Protein AF-A0A2W4SDH0-F1 (afdb_monomer)

Nearest PDB structures (foldseek):
  1zyp-assembly2_B  TM=7.840E-01  e=1.803E-03  Salmonella enterica subsp. enterica serovar Typhimurium
  2hls-assembly1_A  TM=6.504E-01  e=5.133E-04  Aeropyrum pernix K1
  4p0f-assembly1_A  TM=5.669E-01  e=1.868E+00  Drosophila melanogaster
  4bb2-assembly1_A  TM=5.160E-01  e=5.038E+00  Homo sapiens
  2hi9-assembly1_C  TM=4.900E-01  e=6.563E+00  Homo sapiens

Structure (mmCIF, N/CA/C/O backbone):
data_AF-A0A2W4SDH0-F1
#
_entry.id   AF-A0A2W4SDH0-F1
#
loop_
_atom_site.group_PDB
_atom_site.id
_atom_site.type_symbol
_atom_site.label_atom_id
_atom_site.label_alt_id
_atom_site.label_comp_id
_atom_site.label_asym_id
_atom_site.label_entity_id
_atom_site.label_seq_id
_atom_site.pdbx_PDB_ins_code
_atom_site.Cartn_x
_atom_site.Cartn_y
_atom_site.Cartn_z
_atom_site.occupancy
_atom_site.B_iso_or_equiv
_atom_site.auth_seq_id
_atom_site.auth_comp_id
_atom_site.auth_asym_id
_atom_site.auth_atom_id
_atom_site.pdbx_PDB_model_num
ATOM 1 N N . MET A 1 1 ? -8.387 -2.471 19.269 1.00 41.38 1 MET A N 1
ATOM 2 C CA . MET A 1 1 ? -8.716 -1.849 17.970 1.00 41.38 1 MET A CA 1
ATOM 3 C C . MET A 1 1 ? -7.962 -0.537 17.870 1.00 41.38 1 MET A C 1
ATOM 5 O O . MET A 1 1 ? -8.410 0.462 18.421 1.00 41.38 1 MET A O 1
ATOM 9 N N . GLY A 1 2 ? -6.769 -0.558 17.276 1.00 54.41 2 GLY A N 1
ATOM 10 C CA . GLY A 1 2 ? -6.012 0.667 17.023 1.00 54.41 2 GLY A CA 1
ATOM 11 C C . GLY A 1 2 ? -6.678 1.415 15.877 1.00 54.41 2 GLY A C 1
ATOM 12 O O . GLY A 1 2 ? -6.418 1.108 14.720 1.00 54.41 2 GLY A O 1
ATOM 13 N N . MET A 1 3 ? -7.597 2.332 16.187 1.00 69.81 3 MET A N 1
ATOM 14 C CA . MET A 1 3 ? -8.185 3.205 15.173 1.00 69.81 3 MET A CA 1
ATOM 15 C C . MET A 1 3 ? -7.067 4.025 14.535 1.00 69.81 3 MET A C 1
ATOM 17 O O . MET A 1 3 ? -6.391 4.795 15.218 1.00 69.81 3 MET A O 1
ATOM 21 N N . ILE A 1 4 ? -6.888 3.870 13.225 1.00 82.06 4 ILE A N 1
ATOM 22 C CA . ILE A 1 4 ? -6.086 4.801 12.436 1.00 82.06 4 ILE A CA 1
ATOM 23 C C . ILE A 1 4 ? -6.718 6.178 12.622 1.00 82.06 4 ILE A C 1
ATOM 25 O O . ILE A 1 4 ? -7.919 6.345 12.394 1.00 82.06 4 ILE A O 1
ATOM 29 N N . SER A 1 5 ? -5.931 7.143 13.097 1.00 89.56 5 SER A N 1
ATOM 30 C CA . SER A 1 5 ? -6.460 8.466 13.414 1.00 89.56 5 SER A CA 1
ATOM 31 C C . SER A 1 5 ? -6.972 9.159 12.149 1.00 89.56 5 SER A C 1
ATOM 33 O O . SER A 1 5 ? -6.379 9.035 11.073 1.00 89.56 5 SER A O 1
ATOM 35 N N . GLU A 1 6 ? -8.050 9.939 12.276 1.00 91.12 6 GLU A N 1
ATOM 36 C CA . GLU A 1 6 ? -8.561 10.750 11.160 1.00 91.12 6 GLU A CA 1
ATOM 37 C C . GLU A 1 6 ? -7.483 11.671 10.587 1.00 91.12 6 GLU A C 1
ATOM 39 O O . GLU A 1 6 ? -7.425 11.883 9.380 1.00 91.12 6 GLU A O 1
ATOM 44 N N . ALA A 1 7 ? -6.592 12.182 11.442 1.00 91.75 7 ALA A N 1
ATOM 45 C CA . ALA A 1 7 ? -5.475 13.017 11.025 1.00 91.75 7 ALA A CA 1
ATOM 46 C C . ALA A 1 7 ? -4.485 12.256 10.126 1.00 91.75 7 ALA A C 1
ATOM 48 O O . ALA A 1 7 ? -4.071 12.787 9.096 1.00 91.75 7 ALA A O 1
ATOM 49 N N . ALA A 1 8 ? -4.139 11.010 10.475 1.00 92.31 8 ALA A N 1
ATOM 50 C CA . ALA A 1 8 ? -3.251 10.179 9.663 1.00 92.31 8 ALA A CA 1
ATOM 51 C C . ALA A 1 8 ? -3.884 9.845 8.305 1.00 92.31 8 ALA A C 1
ATOM 53 O O . ALA A 1 8 ? -3.224 9.939 7.272 1.00 92.31 8 ALA A O 1
ATOM 54 N N . LEU A 1 9 ? -5.183 9.537 8.283 1.00 93.12 9 LEU A N 1
ATOM 55 C CA . LEU A 1 9 ? -5.900 9.270 7.036 1.00 93.12 9 LEU A CA 1
ATOM 56 C C . LEU A 1 9 ? -6.065 10.512 6.169 1.00 93.12 9 LEU A C 1
ATOM 58 O O . LEU A 1 9 ? -5.827 10.444 4.968 1.00 93.12 9 LEU A O 1
ATOM 62 N N . ALA A 1 10 ? -6.402 11.658 6.759 1.00 93.19 10 ALA A N 1
ATOM 63 C CA . ALA A 1 10 ? -6.454 12.920 6.034 1.00 93.19 10 ALA A CA 1
ATOM 64 C C . ALA A 1 10 ? -5.088 13.265 5.420 1.00 93.19 10 ALA A C 1
ATOM 66 O O . ALA A 1 10 ? -5.022 13.681 4.264 1.00 93.19 10 ALA A O 1
ATOM 67 N N . HIS A 1 11 ? -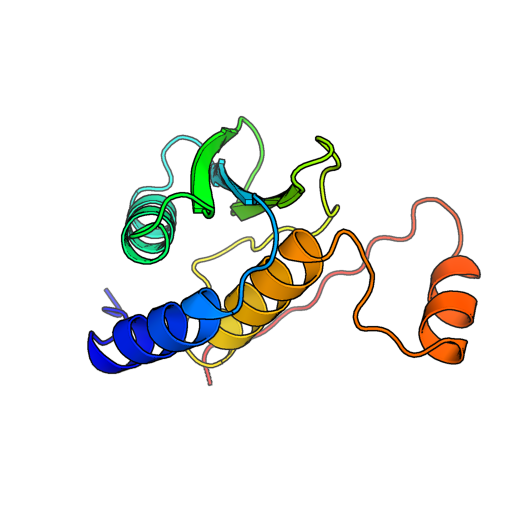3.994 13.035 6.154 1.00 94.81 11 HIS A N 1
ATOM 68 C CA . HIS A 1 11 ? -2.639 13.217 5.638 1.00 94.81 11 HIS A CA 1
ATOM 69 C C . HIS A 1 11 ? -2.322 12.259 4.478 1.00 94.81 11 HIS A C 1
ATOM 71 O O . HIS A 1 11 ? -1.839 12.698 3.431 1.00 94.81 11 HIS A O 1
ATOM 77 N N . ALA A 1 12 ? -2.641 10.971 4.630 1.00 95.50 12 ALA A N 1
ATOM 78 C CA . ALA A 1 12 ? -2.473 9.966 3.585 1.00 95.50 12 ALA A CA 1
ATOM 79 C C . ALA A 1 12 ? -3.244 10.348 2.311 1.00 95.50 12 ALA A C 1
ATOM 81 O O . ALA A 1 12 ? -2.660 10.422 1.230 1.00 95.50 12 ALA A O 1
ATOM 82 N N . ARG A 1 13 ? -4.529 10.700 2.435 1.00 95.12 13 ARG A N 1
ATOM 83 C CA . ARG A 1 13 ? -5.363 11.146 1.309 1.00 95.12 13 ARG A CA 1
ATOM 84 C C . ARG A 1 13 ? -4.836 12.413 0.646 1.00 95.12 13 ARG A C 1
ATOM 86 O O . ARG A 1 13 ? -4.763 12.481 -0.580 1.00 95.12 13 ARG A O 1
ATOM 93 N N . ALA A 1 14 ? -4.398 13.395 1.433 1.00 94.94 14 ALA A N 1
ATOM 94 C CA . ALA A 1 14 ? -3.793 14.609 0.896 1.00 94.94 14 ALA A CA 1
ATOM 95 C C . ALA A 1 14 ? -2.559 14.293 0.035 1.00 94.94 14 ALA A C 1
ATOM 97 O O . ALA A 1 14 ? -2.356 14.923 -1.003 1.00 94.94 14 ALA A O 1
ATOM 98 N N . ARG A 1 15 ? -1.754 13.289 0.405 1.00 95.75 15 ARG A N 1
ATOM 99 C CA . ARG A 1 15 ? -0.625 12.824 -0.418 1.00 95.75 15 ARG A CA 1
ATOM 100 C C . ARG A 1 15 ? -1.081 12.087 -1.676 1.00 95.75 15 ARG A C 1
ATOM 102 O O . ARG A 1 15 ? -0.498 12.314 -2.736 1.00 95.75 15 ARG A O 1
ATOM 109 N N . LEU A 1 16 ? -2.127 11.268 -1.581 1.00 96.19 16 LEU A N 1
ATOM 110 C CA . LEU A 1 16 ? -2.707 10.534 -2.713 1.00 96.19 16 LEU A CA 1
ATOM 111 C C . LEU A 1 16 ? -3.347 11.443 -3.775 1.00 96.19 16 LEU A C 1
ATOM 113 O O . LEU A 1 16 ? -3.454 11.035 -4.926 1.00 96.19 16 LEU A O 1
ATOM 117 N N . SER A 1 17 ? -3.643 12.710 -3.465 1.00 94.38 17 SER A N 1
ATOM 118 C CA . SER A 1 17 ? -4.032 13.709 -4.483 1.00 94.38 17 SER A CA 1
ATOM 119 C C . SER A 1 17 ? -2.995 13.902 -5.606 1.00 94.38 17 SER A C 1
ATOM 121 O O . SER A 1 17 ? -3.310 14.456 -6.654 1.00 94.38 17 SER A O 1
ATOM 123 N N . ARG A 1 18 ? -1.753 13.438 -5.401 1.00 93.25 18 ARG A N 1
ATOM 124 C CA . ARG A 1 18 ? -0.643 13.501 -6.366 1.00 93.25 18 ARG A CA 1
ATOM 125 C C . ARG A 1 18 ? -0.554 12.276 -7.283 1.00 93.25 18 ARG A C 1
ATOM 127 O O . ARG A 1 18 ? 0.435 12.141 -8.003 1.00 93.25 18 ARG A O 1
ATOM 134 N N . MET A 1 19 ? -1.514 11.353 -7.218 1.00 94.81 19 MET A N 1
ATOM 135 C CA . MET A 1 19 ? -1.574 10.214 -8.136 1.00 94.81 19 MET A CA 1
ATOM 136 C C . MET A 1 19 ? -1.679 10.698 -9.585 1.00 94.81 19 MET A C 1
ATOM 138 O O . MET A 1 19 ? -2.391 11.652 -9.883 1.00 94.81 19 MET A O 1
ATOM 142 N N . VAL A 1 20 ? -0.964 10.024 -10.486 1.00 94.25 20 VAL A N 1
ATOM 143 C CA . VAL A 1 20 ? -0.915 10.383 -11.919 1.00 94.25 20 VAL A CA 1
ATOM 144 C C . VAL A 1 20 ? -1.536 9.323 -12.829 1.00 94.25 20 VAL A C 1
ATOM 146 O O . VAL A 1 20 ? -1.559 9.485 -14.045 1.00 94.25 20 VAL A O 1
ATOM 149 N N . GLY A 1 21 ? -2.030 8.232 -12.249 1.00 94.19 21 GLY A N 1
ATOM 150 C CA . GLY A 1 21 ? -2.617 7.113 -12.971 1.00 94.19 21 GLY A CA 1
ATOM 151 C C . GLY A 1 21 ? -3.421 6.208 -12.039 1.00 94.19 21 GLY A C 1
ATOM 152 O O . GLY A 1 21 ? -3.263 6.304 -10.816 1.00 94.19 21 GLY A O 1
ATOM 153 N N . PRO A 1 22 ? -4.291 5.353 -12.601 1.00 95.81 22 PRO A N 1
ATOM 154 C CA . PRO A 1 22 ? -5.152 4.500 -11.805 1.00 95.81 22 PRO A CA 1
ATOM 155 C C . PRO A 1 22 ? -4.354 3.402 -11.093 1.00 95.81 22 PRO A C 1
ATOM 157 O O . PRO A 1 22 ? -3.380 2.868 -11.629 1.00 95.81 22 PRO A O 1
ATOM 160 N N . VAL A 1 23 ? -4.785 3.063 -9.881 1.00 96.88 23 VAL A N 1
ATOM 161 C CA . VAL A 1 23 ? -4.258 1.979 -9.049 1.00 96.88 23 VAL A CA 1
ATOM 162 C C . VAL A 1 23 ? -5.430 1.231 -8.426 1.00 96.88 23 VAL A C 1
ATOM 164 O O . VAL A 1 23 ? -6.411 1.830 -7.983 1.00 96.88 23 VAL A O 1
ATOM 167 N N . VAL A 1 24 ? -5.312 -0.091 -8.366 1.00 97.12 24 VAL A N 1
ATOM 168 C CA . VAL A 1 24 ? -6.272 -0.955 -7.684 1.00 97.12 24 VAL A CA 1
ATOM 169 C C . VAL A 1 24 ? -5.636 -1.504 -6.411 1.00 97.12 24 VAL A C 1
ATOM 171 O O . VAL A 1 24 ? -4.618 -2.200 -6.470 1.00 97.12 24 VAL A O 1
ATOM 174 N N . LEU A 1 25 ? -6.241 -1.206 -5.262 1.00 97.44 25 LEU A N 1
ATOM 175 C CA . LEU A 1 25 ? -5.971 -1.863 -3.988 1.00 97.44 25 LEU A CA 1
ATOM 176 C C . LEU A 1 25 ? -6.724 -3.185 -3.953 1.00 97.44 25 LEU A C 1
ATOM 178 O O . LEU A 1 25 ? -7.951 -3.224 -3.968 1.00 97.44 25 LEU A O 1
ATOM 182 N N . ARG A 1 26 ? -5.984 -4.281 -3.886 1.00 97.56 26 ARG A N 1
ATOM 183 C CA . ARG A 1 26 ? -6.547 -5.625 -3.829 1.00 97.56 26 ARG A CA 1
ATOM 184 C C . ARG A 1 26 ? -6.459 -6.115 -2.397 1.00 97.56 26 ARG A C 1
ATOM 186 O O . ARG A 1 26 ? -5.359 -6.229 -1.860 1.00 97.56 26 ARG A O 1
ATOM 193 N N . VAL A 1 27 ? -7.601 -6.385 -1.777 1.00 97.69 27 VAL A N 1
ATOM 194 C CA . VAL A 1 27 ? -7.694 -6.722 -0.350 1.00 97.69 27 VAL A CA 1
ATOM 195 C C . VAL A 1 27 ? -8.200 -8.142 -0.155 1.00 97.69 27 VAL A C 1
ATOM 197 O O . VAL A 1 27 ? -9.152 -8.562 -0.816 1.00 97.69 27 VAL A O 1
ATOM 200 N N . GLN A 1 28 ? -7.534 -8.894 0.723 1.00 96.88 28 GLN A N 1
ATOM 201 C CA . GLN A 1 28 ? -7.899 -10.268 1.042 1.00 96.88 28 GLN A CA 1
ATOM 202 C C . GLN A 1 28 ? -9.384 -10.377 1.393 1.00 96.88 28 GLN A C 1
ATOM 204 O O . GLN A 1 28 ? -9.909 -9.627 2.222 1.00 96.88 28 GLN A O 1
ATOM 209 N N . SER A 1 29 ? -10.032 -11.377 0.799 1.00 93.50 29 SER A N 1
ATOM 210 C CA . SER A 1 29 ? -11.429 -11.709 1.081 1.00 93.50 29 SER A CA 1
ATOM 211 C C . SER A 1 29 ? -11.632 -11.969 2.580 1.00 93.50 29 SER A C 1
ATOM 213 O O . SER A 1 29 ? -10.911 -12.760 3.186 1.00 93.50 29 SER A O 1
ATOM 215 N N . GLY A 1 30 ? -12.606 -11.290 3.190 1.00 92.25 30 GLY A N 1
ATOM 216 C CA . GLY A 1 30 ? -12.913 -11.411 4.622 1.00 92.25 30 GLY A CA 1
ATOM 217 C C . GLY A 1 30 ? -12.058 -10.553 5.568 1.00 92.25 30 GLY A C 1
ATOM 218 O O . GLY A 1 30 ? -12.356 -10.515 6.760 1.00 92.25 30 GLY A O 1
ATOM 219 N N . SER A 1 31 ? -11.049 -9.821 5.078 1.00 94.31 31 SER A N 1
ATOM 220 C CA . SER A 1 31 ? -10.258 -8.899 5.908 1.00 94.31 31 SER A CA 1
ATOM 221 C C . SER A 1 31 ? -10.961 -7.543 6.061 1.00 94.31 31 SER A C 1
ATOM 223 O O . SER A 1 31 ? -10.733 -6.606 5.293 1.00 94.31 31 SER A O 1
ATOM 225 N N . THR A 1 32 ? -11.857 -7.442 7.047 1.00 94.19 32 THR A N 1
ATOM 226 C CA . THR A 1 32 ? -12.729 -6.271 7.258 1.00 94.19 32 THR A CA 1
ATOM 227 C C . THR A 1 32 ? -11.954 -4.990 7.566 1.00 94.19 32 THR A C 1
ATOM 229 O O . THR A 1 32 ? -12.234 -3.954 6.969 1.00 94.19 32 THR A O 1
ATOM 232 N N . GLU A 1 33 ? -10.961 -5.046 8.456 1.00 93.88 33 GLU A N 1
ATOM 233 C CA . GLU A 1 33 ? -10.166 -3.871 8.846 1.00 93.88 33 GLU A CA 1
ATOM 234 C C . GLU A 1 33 ? -9.301 -3.358 7.688 1.00 93.88 33 GLU A C 1
ATOM 236 O O . GLU A 1 33 ? -9.249 -2.155 7.430 1.00 93.88 33 GLU A O 1
ATOM 241 N N . MET A 1 34 ? -8.669 -4.273 6.945 1.00 94.94 34 MET A N 1
ATOM 242 C CA . MET A 1 34 ? -7.861 -3.931 5.774 1.00 94.94 34 MET A CA 1
ATOM 243 C C . MET A 1 34 ? -8.720 -3.316 4.667 1.00 94.94 34 MET A C 1
ATOM 245 O O . MET A 1 34 ? -8.320 -2.335 4.040 1.00 94.94 34 MET A O 1
ATOM 249 N N . ARG A 1 35 ? -9.920 -3.869 4.447 1.00 96.00 35 ARG A N 1
ATOM 250 C CA . ARG A 1 35 ? -10.889 -3.327 3.493 1.00 96.00 35 ARG A CA 1
ATOM 251 C C . ARG A 1 35 ? -11.325 -1.927 3.896 1.00 96.00 35 ARG A C 1
ATOM 253 O O . ARG A 1 35 ? -11.260 -1.028 3.067 1.00 96.00 35 ARG A O 1
ATOM 260 N N . ALA A 1 36 ? -11.700 -1.739 5.158 1.00 94.81 36 ALA A N 1
ATOM 261 C CA . ALA A 1 36 ? -12.121 -0.440 5.658 1.00 94.81 36 ALA A CA 1
ATOM 262 C C . ALA A 1 36 ? -11.013 0.611 5.486 1.00 94.81 36 ALA A C 1
ATOM 264 O O . ALA A 1 36 ? -11.292 1.734 5.080 1.00 94.81 36 ALA A O 1
ATOM 265 N N . LEU A 1 37 ? -9.746 0.262 5.738 1.00 94.94 37 LEU A N 1
ATOM 266 C CA . LEU A 1 37 ? -8.6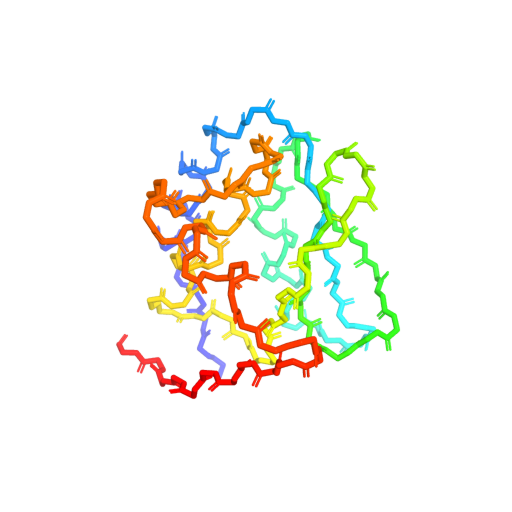22 1.153 5.440 1.00 94.94 37 LEU A CA 1
ATOM 267 C C . LEU A 1 37 ? -8.531 1.474 3.942 1.00 94.94 37 LEU A C 1
ATOM 269 O O . LEU A 1 37 ? -8.455 2.646 3.578 1.00 94.94 37 LEU A O 1
ATOM 273 N N . ALA A 1 38 ? -8.545 0.457 3.079 1.00 96.19 38 ALA A N 1
ATOM 274 C CA . ALA A 1 38 ? -8.429 0.645 1.635 1.00 96.19 38 ALA A CA 1
ATOM 275 C C . ALA A 1 38 ? -9.540 1.551 1.081 1.00 96.19 38 ALA A C 1
ATOM 277 O O . ALA A 1 38 ? -9.255 2.483 0.333 1.00 96.19 38 ALA A O 1
ATOM 278 N N . GLU A 1 39 ? -10.787 1.336 1.503 1.00 95.50 39 GLU A N 1
ATOM 279 C CA . GLU A 1 39 ? -11.945 2.148 1.112 1.00 95.50 39 GLU A CA 1
ATOM 280 C C . GLU A 1 39 ? -11.816 3.596 1.597 1.00 95.50 39 GLU A C 1
ATOM 282 O O . GLU A 1 39 ? -12.097 4.529 0.851 1.00 95.50 39 GLU A O 1
ATOM 287 N N . ARG A 1 40 ? -11.310 3.806 2.818 1.00 94.56 40 ARG A N 1
ATOM 288 C CA . ARG A 1 40 ? -11.076 5.149 3.374 1.00 94.56 40 ARG A CA 1
ATOM 289 C C . ARG A 1 40 ? -9.906 5.893 2.733 1.00 94.56 40 ARG A C 1
ATOM 291 O O . ARG A 1 40 ? -9.812 7.109 2.891 1.00 94.56 40 ARG A O 1
ATOM 298 N N . LEU A 1 41 ? -8.995 5.192 2.060 1.00 95.12 41 LEU A N 1
ATOM 299 C CA . LEU A 1 41 ? -7.957 5.801 1.222 1.00 95.12 41 LEU A CA 1
ATOM 300 C C . LEU A 1 41 ? -8.485 6.105 -0.187 1.00 95.12 41 LEU A C 1
ATOM 302 O O . LEU A 1 41 ? -8.096 7.111 -0.779 1.00 95.12 41 LEU A O 1
ATOM 306 N N . ALA A 1 42 ? -9.379 5.262 -0.704 1.00 93.38 42 ALA A N 1
ATOM 307 C CA . ALA A 1 42 ? -9.967 5.322 -2.040 1.00 93.38 42 ALA A CA 1
ATOM 308 C C . ALA A 1 42 ? -11.116 6.347 -2.172 1.00 93.38 42 ALA A C 1
ATOM 310 O O . ALA A 1 42 ? -12.170 6.051 -2.725 1.00 93.38 42 ALA A O 1
ATOM 311 N N . GLU A 1 43 ? -10.919 7.579 -1.694 1.00 80.69 43 GLU A N 1
ATOM 312 C CA . GLU A 1 43 ? -11.922 8.658 -1.806 1.00 80.69 43 GLU A CA 1
ATOM 313 C C . GLU A 1 43 ? -11.947 9.349 -3.195 1.00 80.69 43 GLU A C 1
ATOM 315 O O . GLU A 1 43 ? -12.697 10.303 -3.390 1.00 80.69 43 GLU A O 1
ATOM 320 N N . GLY A 1 44 ? -11.150 8.898 -4.175 1.00 77.44 44 GLY A N 1
ATOM 321 C CA . GLY A 1 44 ? -11.043 9.513 -5.509 1.00 77.44 44 GLY A CA 1
ATOM 322 C C . GLY A 1 44 ? -11.054 8.509 -6.666 1.00 77.44 44 GLY A C 1
ATOM 323 O O . GLY A 1 44 ? -10.956 7.307 -6.460 1.00 77.44 44 GLY A O 1
ATOM 324 N N . GLU A 1 45 ? -11.132 9.001 -7.907 1.00 85.69 45 GLU A N 1
ATOM 325 C CA . GLU A 1 45 ? -11.336 8.157 -9.104 1.00 85.69 45 GLU A CA 1
ATOM 326 C C . GLU A 1 45 ? -10.123 7.295 -9.492 1.00 85.69 45 GLU A C 1
ATOM 328 O O . GLU A 1 45 ? -10.266 6.269 -10.153 1.00 85.69 45 GLU A O 1
ATOM 333 N N . LEU A 1 46 ? -8.915 7.705 -9.096 1.00 94.19 46 LEU A N 1
ATOM 334 C CA . LEU A 1 46 ? -7.678 7.017 -9.473 1.00 94.19 46 LEU A CA 1
ATOM 335 C C . LEU A 1 46 ? -7.326 5.849 -8.548 1.00 94.19 46 LEU A C 1
ATOM 337 O O . LEU A 1 46 ? -6.391 5.112 -8.848 1.00 94.19 46 LEU A O 1
ATOM 341 N N . LEU A 1 47 ? -8.034 5.670 -7.434 1.00 96.94 47 LEU A N 1
ATOM 342 C CA . LEU A 1 47 ? -7.772 4.596 -6.486 1.00 96.94 47 LEU A CA 1
ATOM 343 C C . LEU A 1 47 ? -9.054 3.807 -6.270 1.00 96.94 47 LEU A C 1
ATOM 345 O O . LEU A 1 47 ? -10.038 4.339 -5.777 1.00 96.94 47 LEU A O 1
ATOM 349 N N . THR A 1 48 ? -9.036 2.534 -6.638 1.00 97.12 48 THR A N 1
ATOM 350 C CA . THR A 1 48 ? -10.190 1.639 -6.482 1.00 97.12 48 THR A CA 1
ATOM 351 C C . THR A 1 48 ? -9.833 0.467 -5.584 1.00 97.12 48 THR A C 1
ATOM 353 O O . THR A 1 48 ? -8.655 0.171 -5.385 1.00 97.12 48 THR A O 1
ATOM 356 N N . VAL A 1 49 ? -10.845 -0.193 -5.021 1.00 97.38 49 VAL A N 1
ATOM 357 C CA . VAL A 1 49 ? -10.668 -1.340 -4.125 1.00 97.38 49 VAL A CA 1
ATOM 358 C C . VAL A 1 49 ? -11.367 -2.556 -4.723 1.00 97.38 49 VAL A C 1
ATOM 360 O O . VAL A 1 49 ? -12.537 -2.476 -5.087 1.00 97.38 49 VAL A O 1
ATOM 363 N N . GLU A 1 50 ? -10.671 -3.688 -4.801 1.00 96.69 50 GLU A N 1
ATOM 364 C CA . GLU A 1 50 ? -11.242 -4.976 -5.212 1.00 96.69 50 GLU A CA 1
ATOM 365 C C . GLU A 1 50 ? -10.892 -6.089 -4.216 1.00 96.69 50 GLU A C 1
ATOM 367 O O . GLU A 1 50 ? -9.933 -5.995 -3.443 1.00 96.69 50 GLU A O 1
ATOM 372 N N . GLU A 1 51 ? -11.665 -7.175 -4.246 1.00 96.56 51 GLU A N 1
ATOM 373 C CA . GLU A 1 51 ? -11.281 -8.418 -3.574 1.00 96.56 51 GLU A CA 1
ATOM 374 C C . GLU A 1 51 ? -10.236 -9.167 -4.381 1.00 96.56 51 GLU A C 1
ATOM 376 O O . GLU A 1 51 ? -10.244 -9.183 -5.613 1.00 96.56 51 GLU A O 1
ATOM 381 N N . TRP A 1 52 ? -9.366 -9.873 -3.671 1.00 94.69 52 TRP A N 1
ATOM 382 C CA . TRP A 1 52 ? -8.541 -10.904 -4.278 1.00 94.69 52 TRP A CA 1
ATOM 383 C C . TRP A 1 52 ? -8.452 -12.133 -3.367 1.00 94.69 52 TRP A C 1
ATOM 385 O O . TRP A 1 52 ? -8.649 -12.027 -2.151 1.00 94.69 52 TRP A O 1
ATOM 395 N N . PRO A 1 53 ? -8.174 -13.315 -3.948 1.00 92.38 53 PRO A N 1
ATOM 396 C CA . PRO A 1 53 ? -8.069 -14.564 -3.195 1.00 92.38 53 PRO A CA 1
ATOM 397 C C . PRO A 1 53 ? -6.734 -14.711 -2.445 1.00 92.38 53 PRO A C 1
ATOM 399 O O . PRO A 1 53 ? -6.521 -15.720 -1.780 1.00 92.38 53 PRO A O 1
ATOM 402 N N . GLY A 1 54 ? -5.814 -13.751 -2.590 1.00 92.62 54 GLY A N 1
ATOM 403 C CA . GLY A 1 54 ? -4.532 -13.757 -1.894 1.00 92.62 54 GLY A CA 1
ATOM 404 C C . GLY A 1 54 ? -4.644 -13.335 -0.430 1.00 92.62 54 GLY A C 1
ATOM 405 O O . GLY A 1 54 ? -5.693 -12.909 0.049 1.00 92.62 54 GLY A O 1
ATOM 406 N N . GLU A 1 55 ? -3.526 -13.443 0.279 1.00 94.25 55 GLU A N 1
ATOM 407 C CA . GLU A 1 55 ? -3.407 -13.048 1.684 1.00 94.25 55 GLU A CA 1
ATOM 408 C C . GLU A 1 55 ? -2.881 -11.613 1.791 1.00 94.25 55 GLU A C 1
ATOM 410 O O . GLU A 1 55 ? -1.862 -11.289 1.181 1.00 94.25 55 GLU A O 1
ATOM 415 N N . GLY A 1 56 ? -3.531 -10.774 2.598 1.00 96.00 56 GLY A N 1
ATOM 416 C CA . GLY A 1 56 ? -3.154 -9.378 2.812 1.00 96.00 56 GLY A CA 1
ATOM 417 C C . GLY A 1 56 ? -3.666 -8.385 1.758 1.00 96.00 56 GLY A C 1
ATOM 418 O O . GLY A 1 56 ? -4.680 -8.601 1.089 1.00 96.00 56 GLY A O 1
ATOM 419 N N . LEU A 1 57 ? -2.961 -7.261 1.633 1.00 97.44 57 LEU A N 1
ATOM 420 C CA . LEU A 1 57 ? -3.228 -6.182 0.683 1.00 97.44 57 LEU A CA 1
ATOM 421 C C . LEU A 1 57 ? -2.105 -6.094 -0.351 1.00 97.44 57 LEU A C 1
ATOM 423 O O . LEU A 1 57 ? -0.927 -6.031 0.002 1.00 97.44 57 LEU A O 1
ATOM 427 N N . THR A 1 58 ? -2.468 -6.043 -1.630 1.00 97.06 58 THR A N 1
ATOM 428 C CA . THR A 1 58 ? -1.538 -5.789 -2.738 1.00 97.06 58 THR A CA 1
ATOM 429 C C . THR A 1 58 ? -2.064 -4.695 -3.668 1.00 97.06 58 THR A C 1
ATOM 431 O O . THR A 1 58 ? -3.165 -4.174 -3.493 1.00 97.06 58 THR A O 1
ATOM 434 N N . LEU A 1 59 ? -1.248 -4.321 -4.648 1.00 96.12 59 LEU A N 1
ATOM 435 C CA . LEU A 1 59 ? -1.491 -3.226 -5.578 1.00 96.12 59 LEU A CA 1
ATOM 436 C C . LEU A 1 59 ? -1.376 -3.738 -7.010 1.00 96.12 59 LEU A C 1
ATOM 438 O O . LEU A 1 59 ? -0.424 -4.462 -7.330 1.00 96.12 59 LEU A O 1
ATOM 442 N N . ARG A 1 60 ? -2.282 -3.279 -7.872 1.00 95.19 60 ARG A N 1
ATOM 443 C CA . ARG A 1 60 ? -2.183 -3.400 -9.328 1.00 95.19 60 ARG A CA 1
ATOM 444 C C . ARG A 1 60 ? -2.151 -2.012 -9.957 1.00 95.19 60 ARG A C 1
ATOM 446 O O . ARG A 1 60 ? -2.951 -1.155 -9.585 1.00 95.19 60 ARG A O 1
ATOM 453 N N . ASP A 1 61 ? -1.226 -1.783 -10.882 1.00 93.62 61 ASP A N 1
ATOM 454 C CA . ASP A 1 61 ? -1.152 -0.518 -11.616 1.00 93.62 61 ASP A CA 1
ATOM 455 C C . ASP A 1 61 ? -2.214 -0.420 -12.729 1.00 93.62 61 ASP A C 1
ATOM 457 O O . ASP A 1 61 ? -2.892 -1.394 -13.071 1.00 93.62 61 ASP A O 1
ATOM 461 N N . GLY A 1 62 ? -2.337 0.766 -13.327 1.00 88.69 62 GLY A N 1
ATOM 462 C CA . GLY A 1 62 ? -3.263 1.047 -14.426 1.00 88.69 62 GLY A CA 1
ATOM 463 C C . GLY A 1 62 ? -3.019 0.261 -15.718 1.00 88.69 62 GLY A C 1
ATOM 464 O O . GLY A 1 62 ? -3.865 0.281 -16.607 1.00 88.69 62 GLY A O 1
ATOM 465 N N . TYR A 1 63 ? -1.890 -0.445 -15.826 1.00 88.56 63 TYR A N 1
ATOM 466 C CA . TYR A 1 63 ? -1.564 -1.333 -16.944 1.00 88.56 63 TYR A CA 1
ATOM 467 C C . TYR A 1 63 ? -1.903 -2.797 -16.637 1.00 88.56 63 TYR A C 1
ATOM 469 O O . TYR A 1 63 ? -1.579 -3.687 -17.422 1.00 88.56 63 TYR A O 1
ATOM 477 N N . GLY A 1 64 ? -2.531 -3.063 -15.490 1.00 89.88 64 GLY A N 1
ATOM 478 C CA . GLY A 1 64 ? -2.892 -4.404 -15.059 1.00 89.88 64 GLY A CA 1
ATOM 479 C C . GLY A 1 64 ? -1.730 -5.196 -14.456 1.00 89.88 64 GLY A C 1
ATOM 480 O O . GLY A 1 64 ? -1.864 -6.404 -14.268 1.00 89.88 64 GLY A O 1
ATOM 481 N N . ARG A 1 65 ? -0.594 -4.558 -14.145 1.00 90.94 65 ARG A N 1
ATOM 482 C CA . ARG A 1 65 ? 0.575 -5.234 -13.570 1.00 90.94 65 ARG A CA 1
ATOM 483 C C . ARG A 1 65 ? 0.472 -5.249 -12.053 1.00 90.94 65 ARG A C 1
ATOM 485 O O . ARG A 1 65 ? 0.380 -4.199 -11.415 1.00 90.94 65 ARG A O 1
ATOM 492 N N . ASP A 1 66 ? 0.514 -6.443 -11.472 1.00 90.69 66 ASP A N 1
ATOM 493 C CA . ASP A 1 66 ? 0.633 -6.596 -10.025 1.00 90.69 66 ASP A CA 1
ATOM 494 C C . ASP A 1 66 ? 2.039 -6.147 -9.583 1.00 90.69 66 ASP A C 1
ATOM 496 O O . ASP A 1 66 ? 3.048 -6.482 -10.205 1.00 90.69 66 ASP A O 1
ATOM 500 N N . THR A 1 67 ? 2.117 -5.389 -8.490 1.00 86.56 67 THR A N 1
ATOM 501 C CA . THR A 1 67 ? 3.397 -4.858 -7.976 1.00 86.56 67 THR A CA 1
ATOM 502 C C . THR A 1 67 ? 4.304 -5.924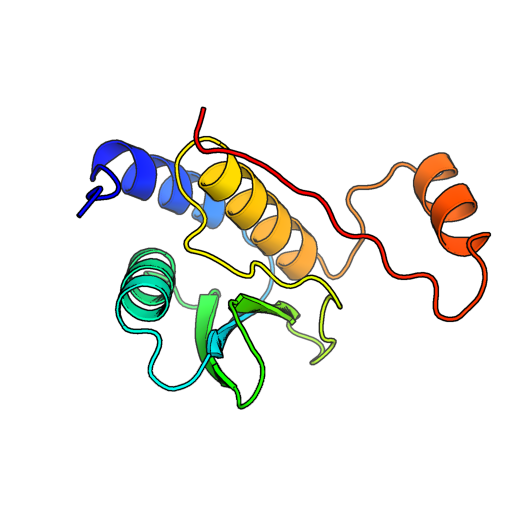 -7.354 1.00 86.56 67 THR A C 1
ATOM 504 O O . THR A 1 67 ? 5.481 -5.664 -7.112 1.00 86.56 67 THR A O 1
ATOM 507 N N . GLY A 1 68 ? 3.765 -7.109 -7.050 1.00 86.38 68 GLY A N 1
ATOM 508 C CA . GLY A 1 68 ? 4.469 -8.185 -6.345 1.00 86.38 68 GLY A CA 1
ATOM 509 C C . GLY A 1 68 ? 4.670 -7.943 -4.842 1.00 86.38 68 GLY A C 1
ATOM 510 O O . GLY A 1 68 ? 5.153 -8.833 -4.144 1.00 86.38 68 GLY A O 1
ATOM 511 N N . MET A 1 69 ? 4.279 -6.775 -4.323 1.00 91.94 69 MET A N 1
ATOM 512 C CA . MET A 1 69 ? 4.356 -6.437 -2.902 1.00 91.94 69 MET A CA 1
ATOM 513 C C . MET A 1 69 ? 3.051 -6.784 -2.183 1.00 91.94 69 MET A C 1
ATOM 515 O O . MET A 1 69 ? 1.967 -6.584 -2.728 1.00 91.94 69 MET A O 1
ATOM 519 N N . VAL A 1 70 ? 3.150 -7.283 -0.950 1.00 96.31 70 VAL A N 1
ATOM 520 C CA . VAL A 1 70 ? 1.993 -7.685 -0.143 1.00 96.31 70 VAL A CA 1
ATOM 521 C C . VAL A 1 70 ? 2.170 -7.226 1.304 1.00 96.31 70 VAL A C 1
ATOM 523 O O . VAL A 1 70 ? 3.088 -7.691 1.980 1.00 96.31 70 VAL A O 1
ATOM 526 N N . PHE A 1 71 ? 1.268 -6.373 1.789 1.00 96.69 71 PHE A N 1
ATOM 527 C CA . PHE A 1 71 ? 1.128 -6.055 3.212 1.00 96.69 71 PHE A CA 1
ATOM 528 C C . PHE A 1 71 ? 0.294 -7.144 3.880 1.00 96.69 71 PHE A C 1
ATOM 530 O O . PHE A 1 71 ? -0.857 -7.357 3.506 1.00 96.69 71 PHE A O 1
ATOM 537 N N . ARG A 1 72 ? 0.886 -7.875 4.826 1.00 95.31 72 ARG A N 1
ATOM 538 C CA . ARG A 1 72 ? 0.253 -9.057 5.434 1.00 95.31 72 ARG A CA 1
ATOM 539 C C . ARG A 1 72 ? -0.742 -8.706 6.534 1.00 95.31 72 ARG A C 1
ATOM 541 O O . ARG A 1 72 ? -1.790 -9.334 6.603 1.00 95.31 72 ARG A O 1
ATOM 548 N N . ASP A 1 73 ? -0.437 -7.664 7.295 1.00 93.19 73 ASP A N 1
ATOM 549 C CA . ASP A 1 73 ? -1.270 -7.125 8.365 1.00 93.19 73 ASP A CA 1
ATOM 550 C C . ASP A 1 73 ? -1.606 -5.658 8.087 1.00 93.19 73 ASP A C 1
ATOM 552 O O . ASP A 1 73 ? -1.068 -5.055 7.155 1.00 93.19 73 ASP A O 1
ATOM 556 N N . LEU A 1 74 ? -2.517 -5.091 8.883 1.00 93.50 74 LEU A N 1
ATOM 557 C CA . LEU A 1 74 ? -3.002 -3.722 8.715 1.00 93.50 74 LEU A CA 1
ATOM 558 C C . LEU A 1 74 ? -1.826 -2.714 8.730 1.00 93.50 74 LEU A C 1
ATOM 560 O O . LEU A 1 74 ? -1.167 -2.579 9.765 1.00 93.50 74 LEU A O 1
ATOM 564 N N . PRO A 1 75 ? -1.562 -1.981 7.628 1.00 93.62 75 PRO A N 1
ATOM 565 C CA . PRO A 1 75 ? -0.460 -1.028 7.561 1.00 93.62 75 PRO A CA 1
ATOM 566 C C . PRO A 1 75 ? -0.827 0.251 8.318 1.00 93.62 75 PRO A C 1
ATOM 568 O O . PRO A 1 75 ? -1.516 1.137 7.808 1.00 93.62 75 PRO A O 1
ATOM 571 N N . VAL A 1 76 ? -0.381 0.325 9.569 1.00 91.00 76 VAL A N 1
ATOM 572 C CA . VAL A 1 76 ? -0.620 1.444 10.490 1.00 91.00 76 VAL A CA 1
ATOM 573 C C . VAL A 1 76 ? 0.688 2.080 10.951 1.00 91.00 76 VAL A C 1
ATOM 575 O O . VAL A 1 76 ? 1.769 1.517 10.778 1.00 91.00 76 VAL A O 1
ATOM 578 N N . GLY A 1 77 ? 0.599 3.268 11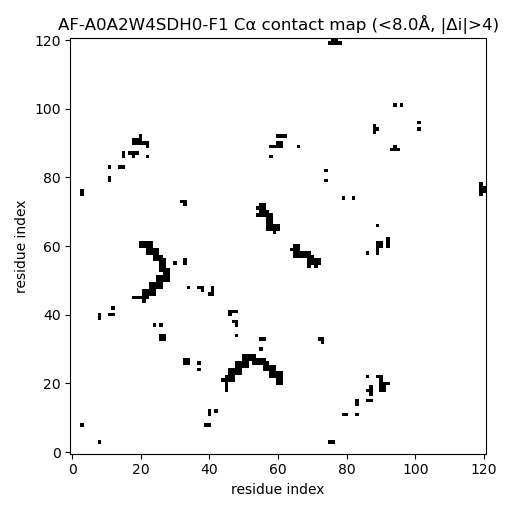.555 1.00 90.25 77 GLY A N 1
ATOM 579 C CA . GLY A 1 77 ? 1.783 4.037 11.937 1.00 90.25 77 GLY A CA 1
ATOM 580 C C . GLY A 1 77 ? 2.602 4.396 10.698 1.00 90.25 77 GLY A C 1
ATOM 581 O O . GLY A 1 77 ? 2.042 4.835 9.696 1.00 90.25 77 GLY A O 1
ATOM 582 N N . GLN A 1 78 ? 3.911 4.156 10.741 1.00 91.50 78 GLN A N 1
ATOM 583 C CA . GLN A 1 78 ? 4.812 4.430 9.614 1.00 91.50 78 GLN A CA 1
ATOM 584 C C . GLN A 1 78 ? 4.541 3.539 8.386 1.00 91.50 78 GLN A C 1
ATOM 586 O O . GLN A 1 78 ? 4.835 3.937 7.260 1.00 91.50 78 GLN A O 1
ATOM 591 N N . GLU A 1 79 ? 3.917 2.368 8.558 1.00 94.56 79 GLU A N 1
ATOM 592 C CA . GLU A 1 79 ? 3.558 1.501 7.424 1.00 94.56 79 GLU A CA 1
ATOM 593 C C . GLU A 1 79 ? 2.405 2.063 6.591 1.00 94.56 79 GLU A C 1
ATOM 595 O O . GLU A 1 79 ? 2.291 1.755 5.404 1.00 94.56 79 GLU A O 1
ATOM 600 N N . LEU A 1 80 ?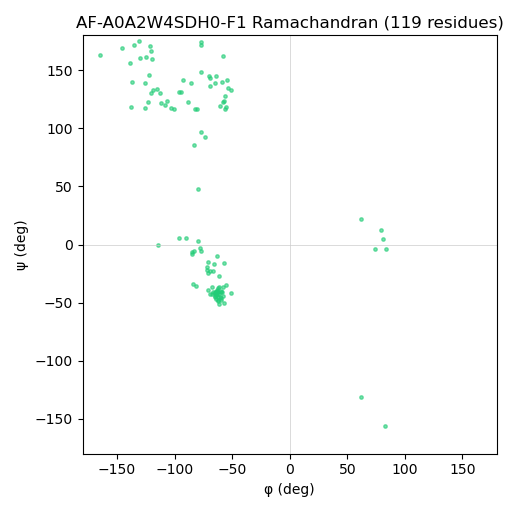 1.579 2.944 7.167 1.00 95.31 80 LEU A N 1
ATOM 601 C CA . LEU A 1 80 ? 0.590 3.680 6.382 1.00 95.31 80 LEU A CA 1
ATOM 602 C C . LEU A 1 80 ? 1.287 4.578 5.349 1.00 95.31 80 LEU A C 1
ATOM 604 O O . LEU A 1 80 ? 0.863 4.645 4.196 1.00 95.31 80 LEU A O 1
ATOM 608 N N . ASP A 1 81 ? 2.387 5.228 5.735 1.00 94.44 81 ASP A N 1
ATOM 609 C CA . ASP A 1 81 ? 3.171 6.058 4.822 1.00 94.44 81 ASP A CA 1
ATOM 610 C C . ASP A 1 81 ? 3.868 5.220 3.745 1.00 94.44 81 ASP A C 1
ATOM 612 O O . ASP A 1 81 ? 3.932 5.650 2.589 1.00 94.44 81 ASP A O 1
ATOM 616 N N . ALA A 1 82 ? 4.342 4.020 4.096 1.00 94.31 82 ALA A N 1
ATOM 617 C CA . ALA A 1 82 ? 4.906 3.068 3.143 1.00 94.31 82 ALA A CA 1
ATOM 618 C C . ALA A 1 82 ? 3.859 2.594 2.121 1.00 94.31 82 ALA A C 1
ATOM 620 O O . ALA A 1 82 ? 4.141 2.559 0.919 1.00 94.31 82 ALA A O 1
ATOM 621 N N 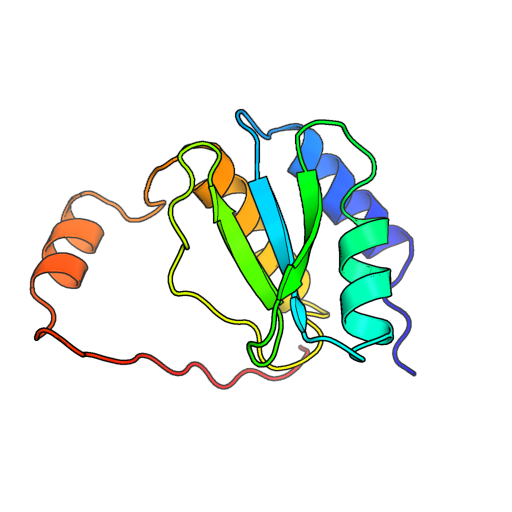. LEU A 1 83 ? 2.630 2.303 2.566 1.00 96.19 83 LEU A N 1
ATOM 622 C CA . LEU A 1 83 ? 1.510 1.994 1.676 1.00 96.19 83 LEU A CA 1
ATOM 623 C C . LEU A 1 83 ? 1.217 3.163 0.723 1.00 96.19 83 LEU A C 1
ATOM 625 O O . LEU A 1 83 ? 1.076 2.949 -0.482 1.00 96.19 83 LEU A O 1
ATOM 629 N N . VAL A 1 84 ? 1.170 4.399 1.227 1.00 96.00 84 VAL A N 1
ATOM 630 C CA . VAL A 1 84 ? 0.952 5.593 0.392 1.00 96.00 84 VAL A CA 1
ATOM 631 C C . VAL A 1 84 ? 2.053 5.749 -0.659 1.00 96.00 84 VAL A C 1
ATOM 633 O O . VAL A 1 84 ? 1.746 5.979 -1.830 1.00 96.00 84 VAL A O 1
ATOM 636 N N . GLU A 1 85 ? 3.326 5.588 -0.291 1.00 94.62 85 GLU A N 1
ATOM 637 C CA . GLU A 1 85 ? 4.434 5.653 -1.254 1.00 94.62 85 GLU A CA 1
ATOM 638 C C . GLU A 1 85 ? 4.346 4.559 -2.319 1.00 94.62 85 GLU A C 1
ATOM 640 O O . GLU A 1 85 ? 4.602 4.815 -3.500 1.00 94.62 85 GLU A O 1
ATOM 645 N N . ALA A 1 86 ? 3.916 3.358 -1.939 1.00 94.31 86 ALA A N 1
ATOM 646 C CA . ALA A 1 86 ? 3.711 2.275 -2.883 1.00 94.31 86 ALA A CA 1
ATOM 647 C C . ALA A 1 86 ? 2.564 2.546 -3.867 1.00 94.31 86 ALA A C 1
ATOM 649 O O . ALA A 1 86 ? 2.725 2.297 -5.063 1.00 94.31 86 ALA A O 1
ATOM 650 N N . ILE A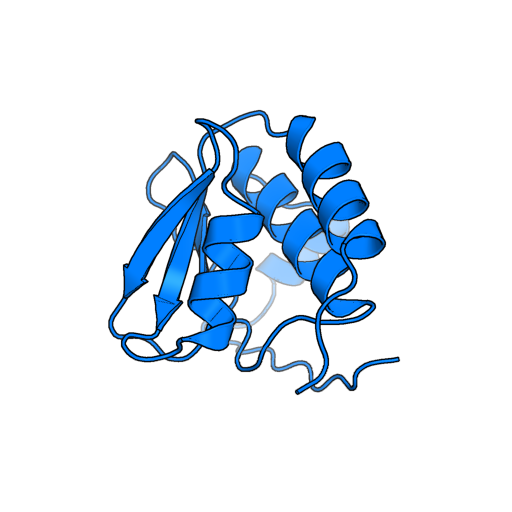 1 87 ? 1.442 3.109 -3.401 1.00 95.56 87 ILE A N 1
ATOM 651 C CA . ILE A 1 87 ? 0.342 3.551 -4.274 1.00 95.56 87 ILE A CA 1
ATOM 652 C C . ILE A 1 87 ? 0.848 4.611 -5.255 1.00 95.56 87 ILE A C 1
ATOM 654 O O . ILE A 1 87 ? 0.632 4.504 -6.463 1.00 95.56 87 ILE A O 1
ATOM 658 N N . LEU A 1 88 ? 1.574 5.618 -4.763 1.00 94.50 88 LEU A N 1
ATOM 659 C CA . LEU A 1 88 ? 2.126 6.677 -5.605 1.00 94.50 88 LEU A CA 1
ATOM 660 C C . LEU A 1 88 ? 3.119 6.124 -6.637 1.00 94.50 88 LEU A C 1
ATOM 662 O O . LEU A 1 88 ? 3.090 6.544 -7.796 1.00 94.50 88 LEU A O 1
ATOM 666 N N . ALA A 1 89 ? 3.969 5.169 -6.257 1.00 92.44 89 ALA A N 1
ATOM 667 C CA . ALA A 1 89 ? 4.880 4.488 -7.173 1.00 92.44 89 ALA A CA 1
ATOM 668 C C . ALA A 1 89 ? 4.125 3.702 -8.257 1.00 92.44 89 ALA A C 1
ATOM 670 O O . ALA A 1 89 ? 4.404 3.880 -9.445 1.00 92.44 89 ALA A O 1
ATOM 671 N N . ALA A 1 90 ? 3.124 2.910 -7.861 1.00 93.69 90 ALA A N 1
ATOM 672 C CA . ALA A 1 90 ? 2.275 2.157 -8.779 1.00 93.69 90 ALA A CA 1
ATOM 673 C C . ALA A 1 90 ? 1.531 3.082 -9.755 1.00 93.69 90 ALA A C 1
ATOM 675 O O . ALA A 1 90 ? 1.498 2.802 -10.951 1.00 93.69 90 ALA A O 1
ATOM 676 N N . SER A 1 91 ? 1.034 4.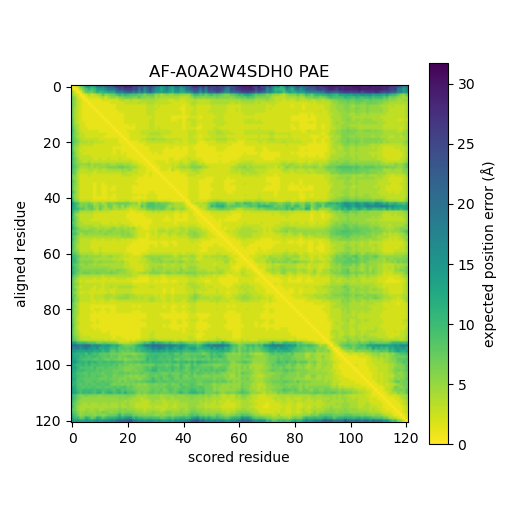235 -9.287 1.00 94.50 91 SER A N 1
ATOM 677 C CA . SER A 1 91 ? 0.334 5.215 -10.134 1.00 94.50 91 SER A CA 1
ATOM 678 C C . SER A 1 91 ? 1.209 5.776 -11.261 1.00 94.50 91 SER A C 1
ATOM 680 O O . SER A 1 91 ? 0.702 6.142 -12.317 1.00 94.50 91 SER A O 1
ATOM 682 N N . ARG A 1 92 ? 2.536 5.811 -11.065 1.00 91.69 92 ARG A N 1
ATOM 683 C CA . ARG A 1 92 ? 3.520 6.243 -12.071 1.00 91.69 92 ARG A CA 1
ATOM 684 C C . ARG A 1 92 ? 3.937 5.120 -13.027 1.00 91.69 92 ARG A C 1
ATOM 686 O O . ARG A 1 92 ? 4.710 5.372 -13.947 1.00 91.69 92 ARG A O 1
ATOM 693 N N . GLY A 1 93 ? 3.493 3.882 -12.794 1.00 82.31 93 GLY A N 1
ATOM 694 C CA . GLY A 1 93 ? 3.892 2.706 -13.571 1.00 82.31 93 GLY A CA 1
ATOM 695 C C . GLY A 1 93 ? 5.393 2.392 -13.507 1.00 82.31 93 GLY A C 1
ATOM 696 O O . GLY A 1 93 ? 5.911 1.740 -14.418 1.00 82.31 93 GLY A O 1
ATOM 697 N N . GLY A 1 94 ? 6.098 2.873 -12.474 1.00 70.62 94 GLY A N 1
ATOM 698 C CA . GLY A 1 94 ? 7.558 2.852 -12.394 1.00 70.62 94 GLY A CA 1
ATOM 699 C C . GLY A 1 94 ? 8.105 2.647 -10.981 1.00 70.62 94 GLY A C 1
ATOM 700 O O . GLY A 1 94 ? 7.393 2.715 -9.984 1.00 70.62 94 GLY A O 1
ATOM 701 N N . SER A 1 95 ? 9.411 2.390 -10.901 1.00 69.75 95 SER A N 1
ATOM 702 C CA . SER A 1 95 ? 10.126 2.196 -9.637 1.00 69.75 95 SER A CA 1
ATOM 703 C C . SER A 1 95 ? 10.588 3.532 -9.046 1.00 69.75 95 SER A C 1
ATOM 705 O O . SER A 1 95 ? 11.111 4.379 -9.769 1.00 69.75 95 SER A O 1
ATOM 707 N N . VAL A 1 96 ? 10.461 3.690 -7.725 1.00 74.50 96 VAL A N 1
ATOM 708 C CA . VAL A 1 96 ? 11.064 4.805 -6.963 1.00 74.50 96 VAL A CA 1
ATOM 709 C C . VAL A 1 96 ? 12.565 4.622 -6.721 1.00 74.50 96 VAL A C 1
ATOM 711 O O . VAL A 1 96 ? 13.222 5.522 -6.204 1.00 74.50 96 VAL A O 1
ATOM 714 N N . LEU A 1 97 ? 13.130 3.470 -7.098 1.00 80.12 97 LEU A N 1
ATOM 715 C CA . LEU A 1 97 ? 14.558 3.212 -6.963 1.00 80.12 97 LEU A CA 1
ATOM 716 C C . LEU A 1 97 ? 15.360 4.079 -7.935 1.00 80.12 97 LEU A C 1
ATOM 718 O O . LEU A 1 97 ? 14.977 4.270 -9.095 1.00 80.12 97 LEU A O 1
ATOM 722 N N . SER A 1 98 ? 16.529 4.532 -7.479 1.00 85.00 98 SER A N 1
ATOM 723 C CA . SER A 1 98 ? 17.538 5.162 -8.334 1.00 85.00 98 SER A CA 1
ATOM 724 C C . SER A 1 98 ? 17.972 4.214 -9.467 1.00 85.00 98 SER A C 1
ATOM 726 O O . SER A 1 98 ? 17.763 3.002 -9.369 1.00 85.00 98 SER A O 1
ATOM 728 N N . PRO A 1 99 ? 18.608 4.713 -10.546 1.00 86.88 99 PRO A N 1
ATOM 729 C CA . PRO A 1 99 ? 19.131 3.849 -11.607 1.00 86.88 99 PRO A CA 1
ATOM 730 C C . PRO A 1 99 ? 20.013 2.707 -11.080 1.00 86.88 99 PRO A C 1
ATOM 732 O O . PRO A 1 99 ? 19.836 1.563 -11.491 1.00 86.88 99 PRO A O 1
ATOM 735 N N . LEU A 1 100 ? 20.882 3.004 -10.107 1.00 89.81 100 LEU A N 1
ATOM 736 C CA . LEU A 1 100 ? 21.720 2.004 -9.446 1.00 89.81 100 LEU A CA 1
ATOM 737 C C . LEU A 1 100 ? 20.883 0.992 -8.650 1.00 89.81 100 LEU A C 1
ATOM 739 O O . LEU A 1 100 ? 21.096 -0.209 -8.783 1.00 89.81 100 LEU A O 1
ATOM 743 N N . GLY A 1 101 ? 19.898 1.456 -7.874 1.00 88.31 101 GLY A N 1
ATOM 744 C CA . GLY A 1 101 ? 19.009 0.570 -7.117 1.00 88.31 101 GLY A CA 1
ATOM 745 C C . GLY A 1 101 ? 18.207 -0.367 -8.022 1.00 88.31 101 GLY A C 1
ATOM 746 O O . GLY A 1 101 ? 18.043 -1.541 -7.704 1.00 88.31 101 GLY A O 1
ATOM 747 N N . ARG A 1 102 ? 17.772 0.108 -9.197 1.00 87.44 102 ARG A N 1
ATOM 748 C CA . ARG A 1 102 ? 17.121 -0.742 -10.207 1.00 87.44 102 ARG A CA 1
ATOM 749 C C . ARG A 1 102 ? 18.068 -1.795 -10.769 1.00 87.44 102 ARG A C 1
ATOM 751 O O . ARG A 1 102 ? 17.657 -2.937 -10.926 1.00 87.44 102 ARG A O 1
ATOM 758 N N . GLN A 1 103 ? 19.320 -1.432 -11.045 1.00 89.94 103 GLN A N 1
ATOM 759 C CA . GLN A 1 103 ? 20.330 -2.384 -11.510 1.00 89.94 103 GLN A CA 1
ATOM 760 C C . GLN A 1 103 ? 20.616 -3.458 -10.452 1.00 89.94 103 GLN A C 1
ATOM 762 O O . GLN A 1 103 ? 20.686 -4.637 -10.783 1.00 89.94 103 GLN A O 1
ATOM 767 N N . GLN A 1 104 ? 20.729 -3.065 -9.181 1.00 91.06 104 GLN A N 1
ATOM 768 C CA . GLN A 1 104 ? 20.921 -3.995 -8.066 1.00 91.06 104 GLN A CA 1
ATOM 769 C C . GLN A 1 104 ? 19.711 -4.916 -7.878 1.00 91.06 104 GLN A C 1
ATOM 771 O O . GLN A 1 104 ? 19.883 -6.123 -7.743 1.00 91.06 104 GLN A O 1
ATOM 776 N N . ALA A 1 105 ? 18.491 -4.373 -7.932 1.00 87.19 105 ALA A N 1
ATOM 777 C CA . ALA A 1 105 ? 17.266 -5.164 -7.846 1.00 87.19 105 ALA A CA 1
ATOM 778 C C . ALA A 1 105 ? 17.133 -6.150 -9.019 1.00 87.19 105 ALA A C 1
ATOM 780 O O . ALA A 1 105 ? 16.744 -7.296 -8.815 1.00 87.19 105 ALA A O 1
ATOM 781 N N . ALA A 1 106 ? 17.505 -5.737 -10.235 1.00 87.44 106 ALA A N 1
ATOM 782 C CA . ALA A 1 106 ? 17.494 -6.596 -11.420 1.00 87.44 106 ALA A CA 1
ATOM 783 C C . ALA A 1 106 ? 18.558 -7.706 -11.380 1.00 87.44 106 ALA A C 1
ATOM 785 O O . ALA A 1 106 ? 18.411 -8.715 -12.063 1.00 87.44 106 ALA A O 1
ATOM 786 N N . ALA A 1 107 ? 19.621 -7.529 -10.591 1.00 93.06 107 ALA A N 1
ATOM 787 C CA . ALA A 1 107 ? 20.663 -8.532 -10.397 1.00 93.06 107 ALA A CA 1
ATOM 788 C C . ALA A 1 107 ? 20.300 -9.594 -9.342 1.00 93.06 107 ALA A C 1
ATOM 790 O O . ALA A 1 107 ? 21.058 -10.547 -9.155 1.00 93.06 107 ALA A O 1
ATOM 791 N N . LEU A 1 108 ? 19.167 -9.448 -8.642 1.00 91.12 108 LEU A N 1
ATOM 792 C CA . LEU A 1 108 ? 18.708 -10.459 -7.695 1.00 91.12 108 LEU A CA 1
ATOM 793 C C . LEU A 1 108 ? 18.354 -11.760 -8.435 1.00 91.12 108 LEU A C 1
ATOM 795 O O . LEU A 1 108 ? 17.729 -11.709 -9.497 1.00 91.12 108 LEU A O 1
ATOM 799 N N . PRO A 1 109 ? 18.704 -12.937 -7.881 1.00 94.31 109 PRO A N 1
ATOM 800 C CA . PRO A 1 109 ? 18.328 -14.213 -8.473 1.00 94.31 109 PRO A CA 1
ATOM 801 C C . PRO A 1 109 ? 16.817 -14.317 -8.702 1.00 94.31 109 PRO A C 1
ATOM 803 O O . PRO A 1 109 ? 16.015 -13.890 -7.864 1.00 94.31 109 PRO A O 1
ATOM 806 N N . ALA A 1 110 ? 16.423 -14.931 -9.817 1.00 89.00 110 ALA A N 1
ATOM 807 C CA . ALA A 1 110 ? 15.022 -15.219 -10.101 1.00 89.00 110 ALA A CA 1
ATOM 808 C C . ALA A 1 110 ? 14.375 -16.002 -8.944 1.00 89.00 110 ALA A C 1
ATOM 810 O O . ALA A 1 110 ? 14.956 -16.949 -8.418 1.00 89.00 110 ALA A O 1
ATOM 811 N N . GLY A 1 111 ? 13.168 -15.593 -8.544 1.00 87.00 111 GLY A N 1
ATOM 812 C CA . GLY A 1 111 ? 12.451 -16.198 -7.418 1.00 87.00 111 GLY A CA 1
ATOM 813 C C . GLY A 1 111 ? 12.888 -15.700 -6.035 1.00 87.00 111 GLY A C 1
ATOM 814 O O . GLY A 1 111 ? 12.376 -16.193 -5.031 1.00 87.00 111 GLY A O 1
ATOM 815 N N . THR A 1 112 ? 13.785 -14.710 -5.955 1.00 91.50 112 THR A N 1
ATOM 816 C CA . THR A 1 112 ? 14.114 -14.046 -4.684 1.00 91.50 112 THR A CA 1
ATOM 817 C C . THR A 1 112 ? 12.853 -13.453 -4.056 1.00 91.50 112 THR A C 1
ATOM 819 O O . THR A 1 112 ? 12.175 -12.626 -4.664 1.00 91.50 112 THR A O 1
ATOM 822 N N . ARG A 1 113 ? 12.559 -13.849 -2.813 1.00 91.31 113 ARG A N 1
ATOM 823 C CA . ARG A 1 113 ? 11.466 -13.297 -2.007 1.00 91.31 113 ARG A CA 1
ATOM 824 C C . ARG A 1 113 ? 12.045 -12.505 -0.844 1.00 91.31 113 ARG A C 1
ATOM 826 O O . ARG A 1 113 ? 12.768 -13.058 -0.021 1.00 91.31 113 ARG A O 1
ATOM 833 N N . LEU A 1 114 ? 11.688 -11.228 -0.764 1.00 91.38 114 LEU A N 1
ATOM 834 C CA . LEU A 1 114 ? 12.020 -10.373 0.371 1.00 91.38 114 LEU A CA 1
ATOM 835 C C . LEU A 1 114 ? 10.835 -10.339 1.334 1.00 91.38 114 LEU A C 1
ATOM 837 O O . LEU A 1 114 ? 9.695 -10.132 0.919 1.00 91.38 114 LEU A O 1
ATOM 841 N N . GLN A 1 115 ? 11.111 -10.553 2.617 1.00 94.56 115 GLN A N 1
ATOM 842 C CA . GLN A 1 115 ? 10.142 -10.392 3.692 1.00 94.56 115 GLN A CA 1
ATOM 843 C C . GLN A 1 115 ? 10.703 -9.387 4.688 1.00 94.56 115 GLN A C 1
ATOM 845 O O . GLN A 1 115 ? 11.793 -9.580 5.222 1.00 94.56 115 GLN A O 1
ATOM 850 N N . VAL A 1 116 ? 9.953 -8.314 4.916 1.00 93.44 116 VAL A N 1
ATOM 851 C CA . VAL A 1 116 ? 10.294 -7.280 5.889 1.00 93.44 116 VAL A CA 1
ATOM 852 C C . VAL A 1 116 ? 9.357 -7.455 7.075 1.00 93.44 116 VAL A C 1
ATOM 854 O O . VAL A 1 116 ? 8.142 -7.503 6.899 1.00 93.44 116 VAL A O 1
ATOM 857 N N . LEU A 1 117 ? 9.930 -7.624 8.264 1.00 93.50 117 LEU A N 1
ATOM 858 C CA . LEU A 1 117 ? 9.186 -7.704 9.516 1.00 93.50 117 LEU A CA 1
ATOM 859 C C . LEU A 1 117 ? 9.281 -6.342 10.190 1.00 93.50 117 LEU A C 1
ATOM 861 O O . LEU A 1 117 ? 10.381 -5.905 10.529 1.00 93.50 117 LEU A O 1
ATOM 865 N N . THR A 1 118 ? 8.145 -5.677 10.358 1.00 90.88 118 THR A N 1
ATOM 866 C CA . THR A 1 118 ? 8.073 -4.362 10.992 1.00 90.88 118 THR A CA 1
ATOM 867 C C . THR A 1 118 ? 7.102 -4.386 12.161 1.00 90.88 118 THR A C 1
ATOM 869 O O . THR A 1 118 ? 6.286 -5.296 12.312 1.00 90.88 118 THR A O 1
ATOM 872 N N . THR A 1 119 ? 7.239 -3.401 13.038 1.00 86.06 119 THR A N 1
ATOM 873 C CA . THR A 1 119 ? 6.329 -3.167 14.157 1.00 86.06 119 THR A CA 1
ATOM 874 C C . THR A 1 119 ? 5.768 -1.760 14.026 1.00 86.06 119 THR A C 1
ATOM 876 O O . THR A 1 119 ? 6.516 -0.875 13.602 1.00 86.06 119 THR A O 1
ATOM 879 N N . PRO A 1 120 ? 4.508 -1.511 14.422 1.00 75.50 120 PRO A N 1
ATOM 880 C CA . PRO A 1 120 ? 4.006 -0.149 14.544 1.00 75.50 120 PRO A CA 1
ATOM 881 C C . PRO A 1 120 ? 4.935 0.643 15.474 1.00 75.50 120 PRO A C 1
ATOM 883 O O . PRO A 1 120 ? 5.127 0.249 16.625 1.00 75.50 120 PRO A O 1
ATOM 886 N N . ALA A 1 121 ? 5.556 1.694 14.945 1.00 61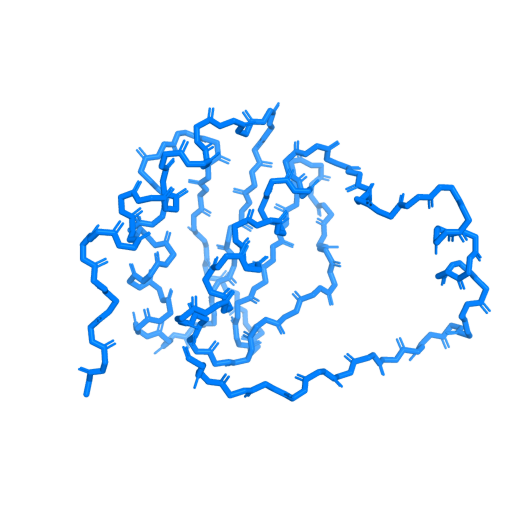.44 121 ALA A N 1
ATOM 887 C CA . ALA A 1 121 ? 6.398 2.628 15.689 1.00 61.44 121 ALA A CA 1
ATOM 888 C C . ALA A 1 121 ? 5.602 3.872 16.087 1.00 61.44 121 ALA A C 1
ATOM 890 O O . ALA A 1 121 ? 4.713 4.272 15.295 1.00 61.44 121 ALA A O 1
#

Sequence (121 aa):
MGMISEAALAHARARLSRMVGPVVLRVQSGSTEMRALAERLAEGELLTVEEWPGEGLTLRDGYGRDTGMVFRDLPVGQELDALVEAILAASRGGSVLSPLGRQQAAALPAGTRLQVLTTPA

Radius of gyration: 14.39 Å; Cα contacts (8 Å, |Δi|>4): 163; chains: 1; bounding box: 35×31×35 Å

Foldseek 3Di:
DPPQDPVNLVVLLVLLVLQQAAKEKEAEPPPPLQQVSQVSSPPDDRYYYHYDNDAAIWMAARVRDTPPDGDRDRQHAVRSVVVSVVSNQSSVVHDPDDPVRVVVVVPDDPPDDDDDDDDRD

pLDDT: mean 90.81, std 8.44, range [41.38, 97.69]

Secondary structure (DSSP, 8-state):
--PPPHHHHHHHHHHHTT--S-EEEEEETT-HHHHHHHHHH--STTEEEEEESSSSEEEEETTS-EEEEEE-S---THHHHHHHHHHHHHHTTS--S-HHHHHHHHTSPTT----------

Solvent-accessible surface area (backbone atoms only — not comparable to full-atom values): 7177 Å² total; per-residue (Å²): 133,87,73,79,49,70,67,59,50,52,51,48,39,63,58,56,72,70,50,78,37,36,30,37,41,32,29,22,71,88,43,62,69,53,42,52,51,50,53,71,58,35,81,50,94,45,36,45,74,46,76,35,95,57,80,28,37,34,44,27,23,71,84,72,47,68,70,85,55,66,45,73,63,78,61,45,61,64,42,37,55,52,51,49,52,50,52,48,29,35,14,66,75,50,76,87,56,51,76,66,51,48,53,55,60,68,67,50,63,88,87,74,80,88,83,85,88,83,73,80,105

Mean predicted aligned error: 4.39 Å